Protein AF-A0A8I2K2J8-F1 (afdb_monomer_lite)

Sequence (111 aa):
MTKRIIEFLSKKFPKKWYSIRELQADFNVSRDTIYYWIEKFEVPTFKINNSLFILRENLINFLLKSNKESYNEDRLVGFEFVIEDLENYLKQVEKVEKSNTTQSRLMGRRY

Structure (mmCIF, N/CA/C/O backbone):
data_AF-A0A8I2K2J8-F1
#
_entry.id   AF-A0A8I2K2J8-F1
#
loop_
_atom_site.group_PDB
_atom_site.id
_atom_site.type_symbol
_atom_site.label_atom_id
_atom_site.label_alt_id
_atom_site.label_comp_id
_atom_site.label_asym_id
_atom_site.label_entity_id
_atom_site.label_seq_id
_atom_site.pdbx_PDB_ins_code
_atom_site.Cartn_x
_atom_site.Cartn_y
_atom_site.Cartn_z
_atom_site.occupancy
_atom_site.B_iso_or_equiv
_atom_site.auth_seq_id
_atom_site.auth_comp_id
_atom_site.auth_asym_id
_atom_site.auth_atom_id
_atom_site.pdbx_PDB_model_num
ATOM 1 N N . MET A 1 1 ? 2.775 18.468 8.477 1.00 53.34 1 MET A N 1
ATOM 2 C CA . MET A 1 1 ? 1.807 17.917 7.502 1.00 53.34 1 MET A CA 1
ATOM 3 C C . MET A 1 1 ? 1.852 16.396 7.448 1.00 53.34 1 MET A C 1
ATOM 5 O O . MET A 1 1 ? 0.860 15.772 7.794 1.00 53.34 1 MET A O 1
ATOM 9 N N . THR A 1 2 ? 3.001 15.789 7.137 1.00 65.56 2 THR A N 1
ATOM 10 C CA . THR A 1 2 ? 3.158 14.331 6.937 1.00 65.56 2 THR A CA 1
ATOM 11 C C . THR A 1 2 ? 2.770 13.447 8.130 1.00 65.56 2 THR A C 1
ATOM 13 O O . THR A 1 2 ? 2.232 12.364 7.926 1.00 65.56 2 THR A O 1
ATOM 16 N N . LYS A 1 3 ? 2.954 13.903 9.379 1.00 73.50 3 LYS A N 1
ATOM 17 C CA . LYS A 1 3 ? 2.681 13.095 10.589 1.00 73.50 3 LYS A CA 1
ATOM 18 C C . LYS A 1 3 ? 1.238 12.565 10.680 1.00 73.50 3 LYS A C 1
ATOM 20 O O . LYS A 1 3 ? 1.044 11.413 11.049 1.00 73.50 3 LYS A O 1
ATOM 25 N N . ARG A 1 4 ? 0.234 13.369 10.303 1.00 74.88 4 ARG A N 1
ATOM 26 C CA . ARG A 1 4 ? -1.192 12.984 10.370 1.00 74.88 4 ARG A CA 1
ATOM 27 C C . ARG A 1 4 ? -1.576 11.980 9.279 1.00 74.88 4 ARG A C 1
ATOM 29 O O . ARG A 1 4 ? -2.345 11.060 9.529 1.00 74.88 4 ARG A O 1
ATOM 36 N N . ILE A 1 5 ? -0.995 12.130 8.088 1.00 73.94 5 ILE A N 1
ATOM 37 C CA . ILE A 1 5 ? -1.176 11.194 6.972 1.00 73.94 5 ILE A CA 1
ATOM 38 C C . ILE A 1 5 ? -0.525 9.849 7.312 1.00 73.94 5 ILE A C 1
ATOM 40 O O . ILE A 1 5 ? -1.144 8.807 7.132 1.00 73.94 5 ILE A O 1
ATOM 44 N N . ILE A 1 6 ? 0.683 9.860 7.885 1.00 75.69 6 ILE A N 1
ATOM 45 C CA . ILE A 1 6 ? 1.368 8.642 8.344 1.00 75.69 6 ILE A CA 1
ATOM 46 C C . ILE A 1 6 ? 0.545 7.909 9.410 1.00 75.69 6 ILE A C 1
ATOM 48 O O . ILE A 1 6 ? 0.451 6.682 9.371 1.00 75.69 6 ILE A O 1
ATOM 52 N N . GLU A 1 7 ? -0.075 8.634 10.343 1.00 81.69 7 GLU A N 1
ATOM 53 C CA . GLU A 1 7 ? -0.949 8.048 11.367 1.00 81.69 7 GLU A CA 1
ATOM 54 C C . GLU A 1 7 ? -2.201 7.406 10.751 1.00 81.69 7 GLU A C 1
ATOM 56 O O . GLU A 1 7 ? -2.526 6.256 11.057 1.00 81.69 7 GLU A O 1
ATOM 61 N N . PHE A 1 8 ? -2.852 8.099 9.812 1.00 81.94 8 PHE A N 1
ATOM 62 C CA . PHE A 1 8 ? -3.986 7.558 9.061 1.00 81.94 8 PHE A CA 1
ATOM 63 C C . PHE A 1 8 ? -3.608 6.292 8.279 1.00 81.94 8 PHE A C 1
ATOM 65 O O . PHE A 1 8 ? -4.294 5.274 8.378 1.00 81.94 8 PHE A O 1
ATOM 72 N N . LEU A 1 9 ? -2.490 6.325 7.548 1.00 79.44 9 LEU A N 1
ATOM 73 C CA . LEU A 1 9 ? -1.992 5.179 6.790 1.00 79.44 9 LEU A CA 1
ATOM 74 C C . LEU A 1 9 ? -1.603 4.019 7.713 1.00 79.44 9 LEU A C 1
ATOM 76 O O . LEU A 1 9 ? -1.930 2.877 7.417 1.00 79.44 9 LEU A O 1
ATOM 80 N N . SER A 1 10 ? -0.987 4.290 8.864 1.00 81.62 10 SER A N 1
ATOM 81 C CA . SER A 1 10 ? -0.654 3.253 9.852 1.00 81.62 10 SER A CA 1
ATOM 82 C C . SER A 1 10 ? -1.902 2.589 10.436 1.00 81.62 10 SER A C 1
ATOM 84 O O . SER A 1 10 ? -1.899 1.386 10.682 1.00 81.62 10 SER A O 1
ATOM 86 N N . LYS A 1 11 ? -2.987 3.351 10.621 1.00 83.19 11 LYS A N 1
ATOM 87 C CA . LYS A 1 11 ? -4.283 2.817 11.055 1.00 83.19 11 LYS A CA 1
ATOM 88 C C . LYS A 1 11 ? -4.963 1.992 9.959 1.00 83.19 11 LYS A C 1
ATOM 90 O O . LYS A 1 11 ? -5.530 0.946 10.259 1.00 83.19 11 LYS A O 1
ATOM 95 N N . LYS A 1 12 ? -4.905 2.451 8.703 1.00 80.56 12 LYS A N 1
ATOM 96 C CA . LYS A 1 12 ? -5.478 1.753 7.539 1.00 80.56 12 LYS A CA 1
ATOM 97 C C . LYS A 1 12 ? -4.725 0.461 7.217 1.00 80.56 12 LYS A C 1
ATOM 99 O O . LYS A 1 12 ? -5.343 -0.527 6.842 1.00 80.56 12 LYS A O 1
ATOM 104 N N . PHE A 1 13 ? -3.409 0.464 7.415 1.00 81.88 13 PHE A N 1
ATOM 105 C CA . PHE A 1 13 ? -2.522 -0.663 7.167 1.00 81.88 13 PHE A CA 1
ATOM 106 C C . PHE A 1 13 ? -1.964 -1.234 8.490 1.00 81.88 13 PHE A C 1
ATOM 108 O O . PHE A 1 13 ? -0.784 -1.037 8.790 1.00 81.88 13 PHE A O 1
ATOM 115 N N . PRO A 1 14 ? -2.747 -2.020 9.260 1.00 81.88 14 PRO A N 1
ATOM 116 C CA . PRO A 1 14 ? -2.334 -2.514 10.577 1.00 81.88 14 PRO A CA 1
ATOM 117 C C . PRO A 1 14 ? -1.248 -3.606 10.536 1.00 81.88 14 PRO A C 1
ATOM 119 O O . PRO A 1 14 ? -0.508 -3.782 11.506 1.00 81.88 14 PRO A O 1
ATOM 122 N N . LYS A 1 15 ? -1.124 -4.358 9.433 1.00 87.12 15 LYS A N 1
ATOM 123 C CA . LYS A 1 15 ? -0.119 -5.425 9.292 1.00 87.12 15 LYS A CA 1
ATOM 124 C C . LYS A 1 15 ? 1.292 -4.845 9.145 1.00 87.12 15 LYS A C 1
ATOM 126 O O . LYS A 1 15 ? 1.485 -3.735 8.651 1.00 87.12 15 LYS A O 1
ATOM 131 N N . LYS A 1 16 ? 2.299 -5.616 9.572 1.00 85.88 16 LYS A N 1
ATOM 132 C CA . LYS A 1 16 ? 3.722 -5.239 9.449 1.00 85.88 16 LYS A CA 1
ATOM 133 C C . LYS A 1 16 ? 4.250 -5.375 8.020 1.00 85.88 16 LYS A C 1
ATOM 135 O O . LYS A 1 16 ? 5.119 -4.606 7.620 1.00 85.88 16 LYS A O 1
ATOM 140 N N . TRP A 1 17 ? 3.718 -6.326 7.263 1.00 88.38 17 TRP A N 1
ATOM 141 C CA . TRP A 1 17 ? 4.082 -6.583 5.877 1.00 88.38 17 TRP A CA 1
ATOM 142 C C . TRP A 1 17 ? 2.854 -6.971 5.067 1.00 88.38 17 TRP A C 1
ATOM 144 O O . TRP A 1 17 ? 1.895 -7.519 5.612 1.00 88.38 17 TRP A O 1
ATOM 154 N N . TYR A 1 18 ? 2.922 -6.698 3.770 1.00 87.44 18 TYR A N 1
ATOM 155 C CA . TYR A 1 18 ? 1.872 -6.992 2.804 1.00 87.44 18 TYR A CA 1
ATOM 156 C C . TYR A 1 18 ? 2.459 -7.787 1.654 1.00 87.44 18 TYR A C 1
ATOM 158 O O . TYR A 1 18 ? 3.533 -7.460 1.144 1.00 87.44 18 TYR A O 1
ATOM 166 N N . SER A 1 19 ? 1.763 -8.843 1.254 1.00 90.56 19 SER A N 1
ATOM 167 C CA . SER A 1 19 ? 2.085 -9.556 0.024 1.00 90.56 19 SER A CA 1
ATOM 168 C C . SER A 1 19 ? 1.618 -8.762 -1.191 1.00 90.56 19 SER A C 1
ATOM 170 O O . SER A 1 19 ? 0.656 -7.997 -1.121 1.00 90.56 19 SER A O 1
ATOM 172 N N . ILE A 1 20 ? 2.239 -9.004 -2.344 1.00 87.50 20 ILE A N 1
ATOM 173 C CA . ILE A 1 20 ? 1.782 -8.396 -3.602 1.00 87.50 20 ILE A CA 1
ATOM 174 C C . ILE A 1 20 ? 0.303 -8.701 -3.866 1.00 87.50 20 ILE A C 1
ATOM 176 O O . ILE A 1 20 ? -0.419 -7.819 -4.302 1.00 87.50 20 ILE A O 1
ATOM 180 N N . ARG A 1 21 ? -0.175 -9.915 -3.562 1.00 87.31 21 ARG A N 1
ATOM 181 C CA . ARG A 1 21 ? -1.587 -10.282 -3.771 1.00 87.31 21 ARG A CA 1
ATOM 182 C C . ARG A 1 21 ? -2.545 -9.459 -2.911 1.00 87.31 21 ARG A C 1
ATOM 184 O O . ARG A 1 21 ? -3.607 -9.094 -3.397 1.00 87.31 21 ARG A O 1
ATOM 191 N N . GLU A 1 22 ? -2.175 -9.176 -1.664 1.00 87.50 22 GLU A N 1
ATOM 192 C CA . GLU A 1 22 ? -2.963 -8.294 -0.795 1.00 87.50 22 GLU A CA 1
ATOM 193 C C . GLU A 1 22 ? -2.981 -6.875 -1.359 1.00 87.50 22 GLU A C 1
ATOM 195 O O . GLU A 1 22 ? -4.050 -6.310 -1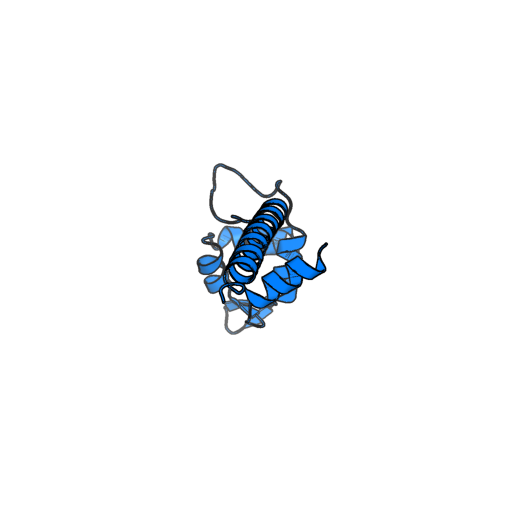.537 1.00 87.50 22 GLU A O 1
ATOM 200 N N . LEU A 1 23 ? -1.824 -6.356 -1.779 1.00 84.00 23 LEU A N 1
ATOM 201 C CA . LEU A 1 23 ? -1.740 -5.041 -2.416 1.00 84.00 23 LEU A CA 1
ATOM 202 C C . LEU A 1 23 ? -2.567 -4.963 -3.710 1.00 84.00 23 LEU A C 1
ATOM 204 O O . LEU A 1 23 ? -3.210 -3.953 -3.967 1.00 84.00 23 LEU A O 1
ATOM 208 N N . GLN A 1 24 ? -2.614 -6.028 -4.511 1.00 83.31 24 GLN A N 1
ATOM 209 C CA . GLN A 1 24 ? -3.490 -6.070 -5.684 1.00 83.31 24 GLN A CA 1
ATOM 210 C C . GLN A 1 24 ? -4.961 -5.898 -5.294 1.00 83.31 24 GLN A C 1
ATOM 212 O O . GLN A 1 24 ? -5.671 -5.151 -5.957 1.00 83.31 24 GLN A O 1
ATOM 217 N N . ALA A 1 25 ? -5.411 -6.567 -4.229 1.00 82.62 25 ALA A N 1
ATOM 218 C CA . ALA A 1 25 ? -6.792 -6.487 -3.764 1.00 82.62 25 ALA A CA 1
ATOM 219 C C . ALA A 1 25 ? -7.113 -5.130 -3.114 1.00 82.62 25 ALA A C 1
ATOM 221 O O . ALA A 1 25 ? -8.145 -4.542 -3.415 1.00 82.62 25 ALA A O 1
ATOM 222 N N . ASP A 1 26 ? -6.219 -4.614 -2.265 1.00 79.12 26 ASP A N 1
ATOM 223 C CA . ASP A 1 26 ? -6.408 -3.351 -1.539 1.00 79.12 26 ASP A CA 1
ATOM 224 C C . ASP A 1 26 ? -6.355 -2.119 -2.457 1.00 79.12 26 ASP A C 1
ATOM 226 O O . ASP A 1 26 ? -7.071 -1.144 -2.233 1.00 79.12 26 ASP A O 1
ATOM 230 N N . PHE A 1 27 ? -5.501 -2.148 -3.484 1.00 74.38 27 PHE A N 1
ATOM 231 C CA . PHE A 1 27 ? -5.311 -1.034 -4.421 1.00 74.38 27 PHE A CA 1
ATOM 232 C C . PHE A 1 27 ? -6.021 -1.252 -5.765 1.00 74.38 27 PHE A C 1
ATOM 234 O O . PHE A 1 27 ? -5.946 -0.396 -6.646 1.00 74.38 27 PHE A O 1
ATOM 241 N N . ASN A 1 28 ? -6.697 -2.393 -5.921 1.00 77.19 28 ASN A N 1
ATOM 242 C CA . ASN A 1 28 ? -7.339 -2.845 -7.152 1.00 77.19 28 ASN A CA 1
ATOM 243 C C . ASN A 1 28 ? -6.396 -2.861 -8.374 1.00 77.19 28 ASN A C 1
ATOM 245 O O . ASN A 1 28 ? -6.838 -2.652 -9.492 1.00 77.19 28 ASN A O 1
ATOM 249 N N . VAL A 1 29 ? -5.090 -3.085 -8.193 1.00 77.44 29 VAL A N 1
ATOM 250 C CA . VAL A 1 29 ? -4.082 -2.959 -9.267 1.00 77.44 29 VAL A CA 1
ATOM 251 C C . VAL A 1 29 ? -3.608 -4.279 -9.849 1.00 77.44 29 VAL A C 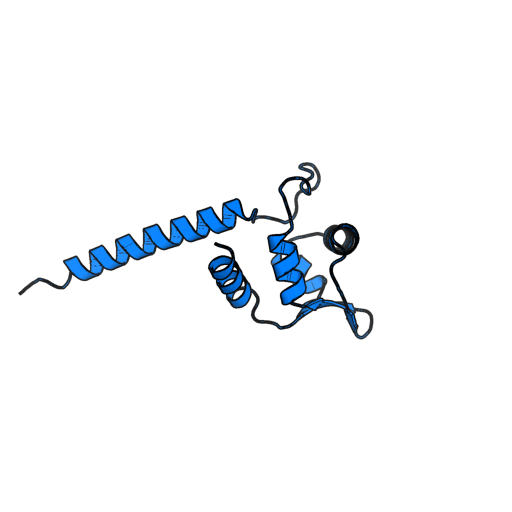1
ATOM 253 O O . VAL A 1 29 ? -3.591 -5.322 -9.187 1.00 77.44 29 VAL A O 1
ATOM 256 N N . SER A 1 30 ? -3.137 -4.221 -11.098 1.00 83.00 30 SER A N 1
ATOM 257 C CA . SER A 1 30 ? -2.435 -5.354 -11.693 1.00 83.00 30 SER A CA 1
ATOM 258 C C . SER A 1 30 ? -1.103 -5.615 -10.988 1.00 83.00 30 SER A C 1
ATOM 260 O O . SER A 1 30 ? -0.440 -4.714 -10.468 1.00 83.00 30 SER A O 1
ATOM 262 N N . ARG A 1 31 ? -0.689 -6.882 -11.005 1.00 84.06 31 ARG A N 1
ATOM 263 C CA . ARG A 1 31 ? 0.565 -7.343 -10.414 1.00 84.06 31 ARG A CA 1
ATOM 264 C C . ARG A 1 31 ? 1.768 -6.675 -11.073 1.00 84.06 31 ARG A C 1
ATOM 266 O O . ARG A 1 31 ? 2.691 -6.266 -10.376 1.00 84.06 31 ARG A O 1
ATOM 273 N N . ASP A 1 32 ? 1.736 -6.562 -12.398 1.00 82.88 32 ASP A N 1
ATOM 274 C CA . ASP A 1 32 ? 2.796 -5.945 -13.196 1.00 82.88 32 ASP A CA 1
ATOM 275 C C . ASP A 1 32 ? 2.996 -4.478 -12.823 1.00 82.88 32 ASP A C 1
ATOM 277 O O . ASP A 1 32 ? 4.127 -4.016 -12.721 1.00 82.88 32 ASP A O 1
ATOM 281 N N . THR A 1 33 ? 1.906 -3.766 -12.523 1.00 78.81 33 THR A N 1
ATOM 282 C CA . THR A 1 33 ? 1.955 -2.377 -12.060 1.00 78.81 33 THR A CA 1
ATOM 283 C C . THR A 1 33 ? 2.675 -2.267 -10.715 1.00 78.81 33 THR A C 1
ATOM 285 O O . THR A 1 33 ? 3.539 -1.410 -10.549 1.00 78.81 33 THR A O 1
ATOM 288 N N . ILE A 1 34 ? 2.392 -3.177 -9.775 1.00 82.44 34 ILE A N 1
ATOM 289 C CA . ILE A 1 34 ? 3.092 -3.218 -8.482 1.00 82.44 34 ILE A CA 1
ATOM 290 C C . ILE A 1 34 ? 4.582 -3.507 -8.681 1.00 82.44 34 ILE A C 1
ATOM 292 O O . ILE A 1 34 ? 5.413 -2.843 -8.067 1.00 82.44 34 ILE A O 1
ATOM 296 N N . TYR A 1 35 ? 4.938 -4.472 -9.534 1.00 84.00 35 TYR A N 1
ATOM 297 C CA . TYR A 1 35 ? 6.344 -4.768 -9.824 1.00 84.00 35 TYR A CA 1
ATOM 298 C C . TYR A 1 35 ? 7.064 -3.588 -10.474 1.00 84.00 35 TYR A C 1
ATOM 300 O O . TYR A 1 35 ? 8.163 -3.246 -10.043 1.00 84.00 35 TYR A O 1
ATOM 308 N N . TYR A 1 36 ? 6.419 -2.921 -11.431 1.00 81.81 36 TYR A N 1
ATOM 309 C CA . TYR A 1 36 ? 6.941 -1.705 -12.046 1.00 81.81 36 TYR A CA 1
ATOM 310 C C . TYR A 1 36 ? 7.205 -0.612 -11.005 1.00 81.81 36 TYR A C 1
ATOM 312 O O . TYR A 1 36 ? 8.233 0.056 -11.058 1.00 81.81 36 TYR A O 1
ATOM 320 N N . TRP A 1 37 ? 6.320 -0.438 -10.021 1.00 78.06 37 TRP A N 1
ATOM 321 C CA . TRP A 1 37 ? 6.550 0.518 -8.939 1.00 78.06 37 TRP A CA 1
ATOM 322 C C . TRP A 1 37 ? 7.695 0.118 -8.018 1.00 78.06 37 TRP A C 1
ATOM 324 O O . TRP A 1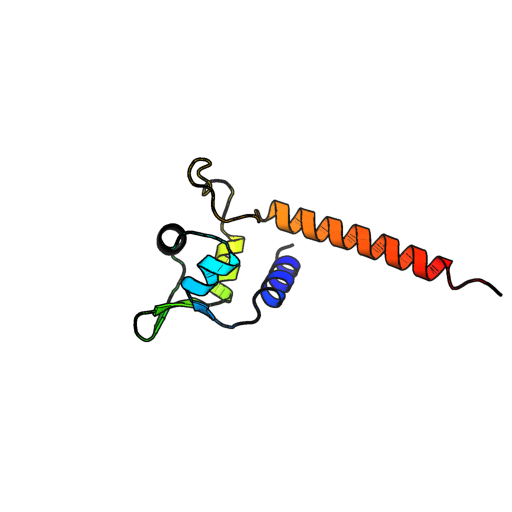 37 ? 8.488 0.974 -7.634 1.00 78.06 37 TRP A O 1
ATOM 334 N N . ILE A 1 38 ? 7.795 -1.166 -7.666 1.00 82.19 38 ILE A N 1
ATOM 335 C CA . ILE A 1 38 ? 8.896 -1.669 -6.839 1.00 82.19 38 ILE A CA 1
ATOM 336 C C . ILE A 1 38 ? 10.236 -1.357 -7.508 1.00 82.19 38 ILE A C 1
ATOM 338 O O . ILE A 1 38 ? 11.142 -0.869 -6.839 1.00 82.19 38 ILE A O 1
ATOM 342 N N . GLU A 1 39 ? 10.336 -1.592 -8.816 1.00 80.81 39 GLU A N 1
ATOM 343 C CA . GLU A 1 39 ? 11.540 -1.327 -9.603 1.00 80.81 39 GLU A CA 1
ATOM 344 C C . GLU A 1 39 ? 11.801 0.178 -9.759 1.00 80.81 39 GLU A C 1
ATOM 346 O O . GLU A 1 39 ? 12.878 0.658 -9.420 1.00 80.81 39 GLU A O 1
ATOM 351 N N . LYS A 1 40 ? 10.796 0.950 -10.191 1.00 76.88 40 LYS A N 1
ATOM 352 C CA . LYS A 1 40 ? 10.929 2.392 -10.462 1.00 76.88 40 LYS A CA 1
ATOM 353 C C . LYS A 1 40 ? 11.257 3.218 -9.220 1.00 76.88 40 LYS A C 1
ATOM 355 O O . LYS A 1 40 ? 11.948 4.227 -9.323 1.00 76.88 40 LYS A O 1
ATOM 360 N N . PHE A 1 41 ? 10.712 2.840 -8.067 1.00 74.56 41 PHE A N 1
ATOM 361 C CA . PHE A 1 41 ? 10.882 3.578 -6.814 1.00 74.56 41 PHE A CA 1
ATOM 362 C C . PHE A 1 41 ? 11.856 2.902 -5.846 1.00 74.56 41 PHE A C 1
ATOM 364 O O . PHE A 1 41 ? 11.983 3.370 -4.713 1.00 74.56 41 PHE A O 1
ATOM 371 N N . GLU A 1 42 ? 12.526 1.833 -6.291 1.00 79.62 42 GLU A N 1
ATOM 372 C CA . GLU A 1 42 ? 13.499 1.056 -5.516 1.00 79.62 42 GLU A CA 1
ATOM 373 C C . GLU A 1 42 ? 12.951 0.661 -4.135 1.00 79.62 42 GLU A C 1
ATOM 375 O O . GLU A 1 42 ? 13.602 0.806 -3.098 1.00 79.62 42 GLU A O 1
ATOM 380 N N . VAL A 1 43 ? 11.696 0.198 -4.106 1.00 80.75 43 VAL A N 1
ATOM 381 C CA . VAL A 1 43 ? 11.016 -0.137 -2.852 1.00 80.75 43 VAL A CA 1
ATOM 382 C C . VAL A 1 43 ? 11.667 -1.392 -2.268 1.00 80.75 43 VAL A C 1
ATOM 384 O O . VAL A 1 43 ? 11.660 -2.439 -2.922 1.00 80.75 43 VAL A O 1
ATOM 387 N N . PRO A 1 44 ? 12.189 -1.355 -1.028 1.00 83.69 44 PRO A N 1
ATOM 388 C CA . PRO A 1 44 ? 12.805 -2.534 -0.448 1.00 83.69 44 PRO A CA 1
ATOM 389 C C . PRO A 1 44 ? 11.740 -3.604 -0.205 1.00 83.69 44 PRO A C 1
ATOM 391 O O . PRO A 1 44 ? 10.746 -3.382 0.499 1.00 83.69 44 PRO A O 1
ATOM 394 N N . THR A 1 45 ? 11.969 -4.779 -0.779 1.00 86.69 45 THR A N 1
ATOM 395 C CA . THR A 1 45 ? 11.092 -5.943 -0.669 1.00 86.69 45 THR A CA 1
ATOM 396 C C . THR A 1 45 ? 11.868 -7.146 -0.162 1.00 86.69 45 THR A C 1
ATOM 398 O O . THR A 1 45 ? 13.093 -7.210 -0.257 1.00 86.69 45 THR A O 1
ATOM 401 N N . PHE A 1 46 ? 11.153 -8.107 0.408 1.00 87.50 46 PHE A N 1
ATOM 402 C CA . PHE A 1 46 ? 11.733 -9.364 0.861 1.00 87.50 46 PHE A CA 1
ATOM 403 C C . PHE A 1 46 ? 10.894 -10.536 0.359 1.00 87.50 46 PHE A C 1
ATOM 405 O O . PHE A 1 46 ? 9.690 -10.416 0.132 1.00 87.50 46 PHE A O 1
ATOM 412 N N . LYS A 1 47 ? 11.539 -11.684 0.152 1.00 89.50 47 LYS A N 1
ATOM 413 C CA . LYS A 1 47 ? 10.909 -12.875 -0.423 1.00 89.50 47 LYS A CA 1
ATOM 414 C C . LYS A 1 47 ? 10.813 -13.971 0.634 1.00 89.50 47 LYS A C 1
ATOM 416 O O . LYS A 1 47 ? 11.817 -14.327 1.238 1.00 89.50 47 LYS A O 1
ATOM 421 N N . ILE A 1 48 ? 9.619 -14.531 0.821 1.00 86.69 48 ILE A N 1
ATOM 422 C CA . ILE A 1 48 ? 9.380 -15.695 1.687 1.00 86.69 48 ILE A CA 1
ATOM 423 C C . ILE A 1 48 ? 8.662 -16.758 0.862 1.00 86.69 48 ILE A C 1
ATOM 425 O O . ILE A 1 48 ? 7.616 -16.475 0.282 1.00 86.69 48 ILE A O 1
ATOM 429 N N . ASN A 1 49 ? 9.217 -17.975 0.802 1.00 80.75 49 ASN A N 1
ATOM 430 C CA . ASN A 1 49 ? 8.611 -19.145 0.145 1.00 80.75 49 ASN A CA 1
ATOM 431 C C . ASN A 1 49 ? 7.983 -18.824 -1.221 1.00 80.75 49 ASN A C 1
ATOM 433 O O . ASN A 1 49 ? 6.825 -19.125 -1.497 1.00 80.75 49 ASN A O 1
ATOM 437 N N . ASN A 1 50 ? 8.761 -18.167 -2.079 1.00 82.88 50 ASN A N 1
ATOM 438 C CA . ASN A 1 50 ? 8.363 -17.770 -3.429 1.00 82.88 50 ASN A CA 1
ATOM 439 C C . ASN A 1 50 ? 7.362 -16.609 -3.565 1.00 82.88 50 ASN A C 1
ATOM 441 O O . ASN A 1 50 ? 7.057 -16.213 -4.687 1.00 82.88 50 ASN A O 1
ATOM 445 N N . SER A 1 51 ? 6.922 -16.012 -2.459 1.00 82.25 51 SER A N 1
ATOM 446 C CA . SER A 1 51 ? 6.071 -14.819 -2.451 1.00 82.25 51 SER A CA 1
ATOM 447 C C . SER A 1 51 ? 6.871 -13.579 -2.058 1.00 82.25 51 SER A C 1
ATOM 449 O O . SER A 1 51 ? 7.722 -13.638 -1.170 1.00 82.25 51 SER A O 1
ATOM 451 N N . LEU A 1 52 ? 6.613 -12.459 -2.737 1.00 87.00 52 LEU A N 1
ATOM 452 C CA . LEU A 1 52 ? 7.244 -11.173 -2.446 1.00 87.00 52 LEU A CA 1
ATOM 453 C C . LEU A 1 52 ? 6.384 -10.372 -1.462 1.00 87.00 52 LEU A C 1
ATOM 455 O O . LEU A 1 52 ? 5.157 -10.317 -1.602 1.00 87.00 52 LEU A O 1
ATOM 459 N N . PHE A 1 53 ? 7.045 -9.734 -0.504 1.00 88.25 53 PHE A N 1
ATOM 460 C CA . PHE A 1 53 ? 6.429 -8.948 0.553 1.00 88.25 53 PHE A CA 1
ATOM 461 C C . PHE A 1 53 ? 7.075 -7.568 0.652 1.00 88.25 53 PHE A C 1
ATOM 463 O O . PHE A 1 53 ? 8.278 -7.400 0.436 1.00 88.25 53 PHE A O 1
ATOM 470 N N . ILE A 1 54 ? 6.256 -6.586 1.018 1.00 88.56 54 ILE A N 1
ATOM 471 C CA . ILE A 1 54 ? 6.655 -5.198 1.242 1.00 88.56 54 ILE A CA 1
ATOM 472 C C . ILE A 1 54 ? 6.407 -4.864 2.711 1.00 88.56 54 ILE A C 1
ATOM 474 O O . ILE A 1 54 ? 5.334 -5.153 3.249 1.00 88.56 54 ILE A O 1
ATOM 478 N N . LEU A 1 55 ? 7.394 -4.260 3.376 1.00 88.25 55 LEU A N 1
ATOM 479 C CA . LEU A 1 55 ? 7.210 -3.736 4.730 1.00 88.25 55 LEU A CA 1
ATOM 480 C C . LEU A 1 55 ? 6.233 -2.562 4.706 1.00 88.25 55 LEU A C 1
ATOM 482 O O . LEU A 1 55 ? 6.261 -1.739 3.794 1.00 88.25 55 LEU A O 1
ATOM 486 N N . ARG A 1 56 ? 5.415 -2.436 5.752 1.00 87.50 56 ARG A N 1
ATOM 487 C CA . ARG A 1 56 ? 4.477 -1.316 5.904 1.00 87.50 56 ARG A CA 1
ATOM 488 C C . ARG A 1 56 ? 5.179 0.037 5.785 1.00 87.50 56 ARG A C 1
ATOM 490 O O . ARG A 1 56 ? 4.646 0.944 5.165 1.00 87.50 56 ARG A O 1
ATOM 497 N N . GLU A 1 57 ? 6.363 0.176 6.370 1.00 85.94 57 GLU A N 1
ATOM 498 C CA . GLU A 1 57 ? 7.130 1.429 6.351 1.00 85.94 57 GLU A CA 1
ATOM 499 C C . GLU A 1 57 ? 7.561 1.799 4.931 1.00 85.94 57 GLU A C 1
ATOM 501 O O . GLU A 1 57 ? 7.382 2.939 4.510 1.00 85.94 57 GLU A O 1
ATOM 506 N N . ASN A 1 58 ? 8.027 0.811 4.167 1.00 85.31 58 ASN A N 1
ATOM 507 C CA . ASN A 1 58 ? 8.405 0.982 2.767 1.00 85.31 58 ASN A CA 1
ATOM 508 C C . ASN A 1 58 ? 7.193 1.306 1.897 1.00 85.31 58 ASN A C 1
ATOM 510 O O . ASN A 1 58 ? 7.280 2.175 1.036 1.00 85.31 58 ASN A O 1
ATOM 514 N N . LEU A 1 59 ? 6.057 0.651 2.162 1.00 82.94 59 LEU A N 1
ATOM 515 C CA . LEU A 1 59 ? 4.791 0.955 1.508 1.00 82.94 59 LEU A CA 1
ATOM 516 C C . LEU A 1 59 ? 4.385 2.403 1.791 1.00 82.94 59 LEU A C 1
ATOM 518 O O . LEU A 1 59 ? 4.213 3.159 0.850 1.00 82.94 59 LEU A O 1
ATOM 522 N N . ILE A 1 60 ? 4.307 2.824 3.058 1.00 81.88 60 ILE A N 1
ATOM 523 C CA . ILE A 1 60 ? 3.951 4.202 3.439 1.00 81.88 60 ILE A CA 1
ATOM 524 C C . ILE A 1 60 ? 4.901 5.211 2.791 1.00 81.88 60 ILE A C 1
ATOM 526 O O . ILE A 1 60 ? 4.442 6.204 2.238 1.00 81.88 60 ILE A O 1
ATOM 530 N N . ASN A 1 61 ? 6.210 4.955 2.818 1.00 82.50 61 ASN A N 1
ATOM 531 C CA . ASN A 1 61 ? 7.190 5.832 2.185 1.00 82.50 61 ASN A CA 1
ATOM 532 C C . ASN A 1 61 ? 6.976 5.929 0.666 1.00 82.50 61 ASN A C 1
ATOM 534 O O . ASN A 1 61 ? 7.062 7.014 0.097 1.00 82.50 61 ASN A O 1
ATOM 538 N N . PHE A 1 62 ? 6.630 4.816 0.019 1.00 80.19 62 PHE A N 1
ATOM 539 C CA . PHE A 1 62 ? 6.239 4.797 -1.385 1.00 80.19 62 PHE A CA 1
ATOM 540 C C . PHE A 1 62 ? 4.979 5.645 -1.643 1.00 80.19 62 PHE A C 1
ATOM 542 O O . PHE A 1 62 ? 5.025 6.511 -2.515 1.00 80.19 62 PHE A O 1
ATOM 549 N N . LEU A 1 63 ? 3.918 5.498 -0.832 1.00 76.88 63 LEU A N 1
ATOM 550 C CA . LEU A 1 63 ? 2.694 6.320 -0.930 1.00 76.88 63 LEU A CA 1
ATOM 551 C C . LEU A 1 63 ? 2.981 7.824 -0.759 1.00 76.88 63 LEU A C 1
ATOM 553 O O . LEU A 1 63 ? 2.279 8.664 -1.312 1.00 76.88 63 LEU A O 1
ATOM 557 N N . LEU A 1 64 ? 4.000 8.169 0.033 1.00 75.56 64 LEU A N 1
ATOM 558 C CA . LEU A 1 64 ? 4.412 9.553 0.278 1.00 75.56 64 LEU A CA 1
ATOM 559 C C . LEU A 1 64 ? 5.317 10.124 -0.825 1.00 75.56 64 LEU A C 1
ATOM 561 O O . LEU A 1 64 ? 5.396 11.342 -0.964 1.00 75.56 64 LEU A O 1
ATOM 565 N N . LYS A 1 65 ? 6.027 9.273 -1.574 1.00 71.12 65 LYS A N 1
ATOM 566 C CA . LYS A 1 65 ? 6.978 9.684 -2.622 1.00 71.12 65 LYS A CA 1
ATOM 567 C C . LYS A 1 65 ? 6.347 9.698 -4.020 1.00 71.12 65 LYS A C 1
ATOM 569 O O . LYS A 1 65 ? 6.873 10.357 -4.915 1.00 71.12 65 LYS A O 1
ATOM 574 N N . SER A 1 66 ? 5.240 8.987 -4.232 1.00 63.41 66 SER A N 1
ATOM 575 C CA . SER A 1 66 ? 4.543 8.941 -5.521 1.00 63.41 66 SER A CA 1
ATOM 576 C C . SER A 1 66 ? 3.923 10.301 -5.890 1.00 63.41 66 SER A C 1
ATOM 578 O O . SER A 1 66 ? 3.084 10.815 -5.152 1.00 63.41 66 SER A O 1
ATOM 580 N N . ASN A 1 67 ? 4.303 10.862 -7.047 1.00 55.19 67 ASN A N 1
ATOM 581 C CA . ASN A 1 67 ? 3.719 12.080 -7.633 1.00 55.19 67 ASN A CA 1
ATOM 582 C C . ASN A 1 67 ? 2.817 11.745 -8.851 1.00 55.19 67 ASN A C 1
ATOM 584 O O . ASN A 1 67 ? 2.918 10.649 -9.410 1.00 55.19 67 ASN A O 1
ATOM 588 N N . LYS A 1 68 ? 1.957 12.689 -9.277 1.00 49.72 68 LYS A N 1
ATOM 589 C CA . LYS A 1 68 ? 0.964 12.576 -10.379 1.00 49.72 68 LYS A CA 1
ATOM 590 C C . LYS A 1 68 ? 1.528 12.081 -11.731 1.00 49.72 68 LYS A C 1
ATOM 592 O O . LYS A 1 68 ? 0.769 11.597 -12.557 1.00 49.72 68 LYS A O 1
ATOM 597 N N . GLU A 1 69 ? 2.839 12.129 -11.966 1.00 45.22 69 GLU A N 1
ATOM 598 C CA . GLU A 1 69 ? 3.479 11.699 -13.229 1.00 45.22 69 GLU A CA 1
ATOM 599 C C . GLU A 1 69 ? 3.604 10.176 -13.421 1.00 45.22 69 GLU A C 1
ATOM 601 O O . GLU A 1 69 ? 4.047 9.716 -14.471 1.00 45.22 69 GLU A O 1
ATOM 606 N N . SER A 1 70 ? 3.235 9.358 -12.430 1.00 44.97 70 SER A N 1
ATOM 607 C CA . SER A 1 70 ? 3.218 7.895 -12.596 1.00 44.97 70 SER A CA 1
ATOM 608 C C . SER A 1 70 ? 1.867 7.337 -13.073 1.00 44.97 70 SER A C 1
ATOM 610 O O . SER A 1 70 ? 1.703 6.115 -13.102 1.00 44.97 70 SER A O 1
ATOM 612 N N . TYR A 1 71 ? 0.930 8.216 -13.441 1.00 39.19 71 TYR A N 1
ATOM 613 C CA . TYR A 1 71 ? -0.389 7.892 -13.976 1.00 39.19 71 TYR A CA 1
ATOM 614 C C . TYR A 1 71 ? -0.325 7.916 -15.505 1.00 39.19 71 TYR A C 1
ATOM 616 O O . TYR A 1 71 ? 0.058 8.918 -16.099 1.00 39.19 71 TYR A O 1
ATOM 624 N N . ASN A 1 72 ? -0.689 6.805 -16.141 1.00 43.00 72 ASN A N 1
ATOM 625 C CA . ASN A 1 72 ? -0.936 6.753 -17.576 1.00 43.00 72 ASN A CA 1
ATOM 626 C C . ASN A 1 72 ? -2.429 6.448 -17.741 1.00 43.00 72 ASN A C 1
ATOM 628 O O . ASN A 1 72 ? -2.875 5.368 -17.347 1.00 43.00 72 ASN A O 1
ATOM 632 N N . GLU A 1 73 ? -3.197 7.430 -18.216 1.00 47.56 73 GLU A N 1
ATOM 633 C CA . GLU A 1 73 ? -4.670 7.428 -18.229 1.00 47.56 73 GLU A CA 1
ATOM 634 C C . GLU A 1 73 ? -5.258 6.222 -18.992 1.00 47.56 73 GLU A C 1
ATOM 636 O O . GLU A 1 73 ? -6.331 5.737 -18.642 1.00 47.56 73 GLU A O 1
ATOM 641 N N . ASP A 1 74 ? -4.515 5.651 -19.947 1.00 50.50 74 ASP A N 1
ATOM 642 C CA . ASP A 1 74 ? -4.938 4.496 -20.754 1.00 50.50 74 ASP A CA 1
ATOM 643 C C . ASP A 1 74 ? -4.876 3.134 -20.029 1.00 50.50 74 ASP A C 1
ATOM 645 O O . ASP A 1 74 ? -5.389 2.131 -20.530 1.00 50.50 74 ASP A O 1
ATOM 649 N N . ARG A 1 75 ? -4.245 3.051 -18.847 1.00 44.25 75 ARG A N 1
ATOM 650 C CA . ARG A 1 75 ? -4.142 1.816 -18.040 1.00 44.25 75 ARG A CA 1
ATOM 651 C C . ARG A 1 75 ? -4.587 2.073 -16.601 1.00 44.25 75 ARG A C 1
ATOM 653 O O . ARG A 1 75 ? -3.819 1.893 -15.658 1.00 44.25 75 ARG A O 1
ATOM 660 N N . LEU A 1 76 ? -5.831 2.514 -16.433 1.00 43.69 76 LEU A N 1
ATOM 661 C CA . LEU A 1 76 ? -6.477 2.695 -15.131 1.00 43.69 76 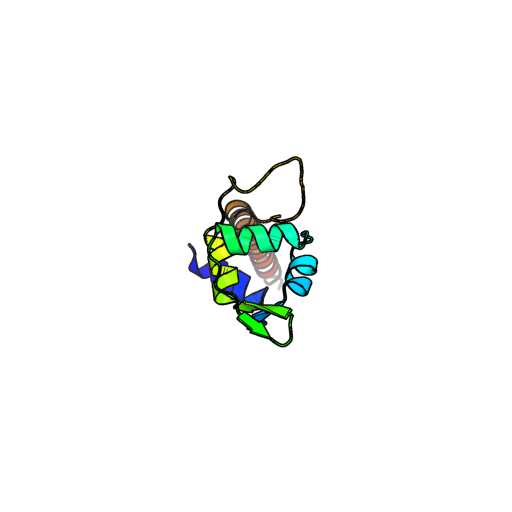LEU A CA 1
ATOM 662 C C . LEU A 1 76 ? -6.442 1.405 -14.303 1.00 43.69 76 LEU A C 1
ATOM 664 O O . LEU A 1 76 ? -7.295 0.551 -14.501 1.00 43.69 76 LEU A O 1
ATOM 668 N N . VAL A 1 77 ? -5.538 1.297 -13.326 1.00 42.50 77 VAL A N 1
ATOM 669 C CA . VAL A 1 77 ? -5.939 0.899 -11.971 1.00 42.50 77 VAL A CA 1
ATOM 670 C C . VAL A 1 77 ? -4.882 1.278 -10.934 1.00 42.50 77 VAL A C 1
ATOM 672 O O . VAL A 1 77 ? -3.712 0.929 -11.067 1.00 42.50 77 VAL A O 1
ATOM 675 N N . GLY A 1 78 ? -5.362 1.968 -9.897 1.00 38.59 78 GLY A N 1
ATOM 676 C CA . GLY A 1 78 ? -4.732 2.274 -8.614 1.00 38.59 78 GLY A CA 1
ATOM 677 C C . GLY A 1 78 ? -3.600 3.280 -8.662 1.00 38.59 78 GLY A C 1
ATOM 678 O O . GLY A 1 78 ? -2.439 2.956 -8.823 1.00 38.59 78 GLY A O 1
ATOM 679 N N . PHE A 1 79 ? -3.959 4.523 -8.413 1.00 44.38 79 PHE A N 1
ATOM 680 C CA . PHE A 1 79 ? -3.843 5.066 -7.070 1.00 44.38 79 PHE A CA 1
ATOM 681 C C . PHE A 1 79 ? -5.020 6.026 -6.943 1.00 44.38 79 PHE A C 1
ATOM 683 O O . PHE A 1 79 ? -4.993 7.118 -7.486 1.00 44.38 79 PHE A O 1
ATOM 690 N N . GLU A 1 80 ? -6.092 5.627 -6.266 1.00 44.56 80 GLU A N 1
ATOM 691 C CA . GLU A 1 80 ? -7.237 6.527 -6.034 1.00 44.56 80 GLU A CA 1
ATOM 692 C C . GLU A 1 80 ? -6.919 7.623 -4.995 1.00 44.56 80 GLU A C 1
ATOM 694 O O . GLU A 1 80 ? -7.799 8.293 -4.471 1.00 44.56 80 GLU A O 1
ATOM 699 N N . PHE A 1 81 ? -5.641 7.782 -4.648 1.00 45.12 81 PHE A N 1
ATOM 700 C CA . PHE A 1 81 ? -5.179 8.674 -3.605 1.00 45.12 81 PHE A CA 1
ATOM 701 C C . PHE A 1 81 ? -3.856 9.302 -4.027 1.00 45.12 81 PHE A C 1
ATOM 703 O O . PHE A 1 81 ? -2.776 8.821 -3.680 1.00 45.12 81 PHE A O 1
ATOM 710 N N . VAL A 1 82 ? -3.943 10.415 -4.755 1.00 55.81 82 VAL A N 1
ATOM 711 C CA . VAL A 1 82 ? -2.882 11.424 -4.718 1.00 55.81 82 VAL A CA 1
ATOM 712 C C . VAL A 1 82 ? -2.813 11.942 -3.273 1.00 55.81 82 VAL A C 1
ATOM 714 O O . VAL A 1 82 ? -3.823 11.975 -2.568 1.00 55.81 82 VAL A O 1
ATOM 717 N N . ILE A 1 83 ? -1.635 12.352 -2.794 1.00 57.31 83 ILE A N 1
ATOM 718 C CA . ILE A 1 83 ? -1.485 12.971 -1.459 1.00 57.31 83 ILE A CA 1
ATOM 719 C C . ILE A 1 83 ? -2.506 14.111 -1.268 1.00 57.31 83 ILE A C 1
ATOM 721 O O . ILE A 1 83 ? -3.104 14.243 -0.203 1.00 57.31 83 ILE A O 1
ATOM 725 N N . GLU A 1 84 ? -2.771 14.853 -2.343 1.00 57.50 84 GLU A N 1
ATOM 726 C CA . GLU A 1 84 ? -3.781 15.907 -2.455 1.00 57.50 84 GLU A CA 1
ATOM 727 C C . GLU A 1 84 ? -5.219 15.407 -2.178 1.00 57.50 84 GLU A C 1
ATOM 729 O O . GLU A 1 84 ? -5.981 16.070 -1.473 1.00 57.50 84 GLU A O 1
ATOM 734 N N . ASP A 1 85 ? -5.584 14.203 -2.632 1.00 60.84 85 ASP A N 1
ATOM 735 C CA . ASP A 1 85 ? -6.888 13.580 -2.361 1.00 60.84 85 ASP A CA 1
ATOM 736 C C . ASP A 1 85 ? -7.016 13.089 -0.916 1.00 60.84 85 ASP A C 1
ATOM 738 O O . ASP A 1 85 ? -8.077 13.233 -0.306 1.00 60.84 85 ASP A O 1
ATOM 742 N N . LEU A 1 86 ? -5.935 12.572 -0.318 1.00 63.97 86 LEU A N 1
ATOM 743 C CA . LEU A 1 86 ? -5.922 12.219 1.109 1.00 63.97 86 LEU A CA 1
ATOM 744 C C . LEU A 1 86 ? -6.075 13.456 1.993 1.00 63.97 86 LEU A C 1
ATOM 746 O O . LEU A 1 86 ? -6.789 13.418 2.997 1.00 63.97 86 LEU A O 1
ATOM 750 N N . GLU A 1 87 ? -5.435 14.562 1.622 1.00 65.31 87 GLU A N 1
ATOM 751 C CA . GLU A 1 87 ? -5.600 15.837 2.314 1.00 65.31 87 GLU A CA 1
ATOM 752 C C . GLU A 1 87 ? -7.023 16.378 2.167 1.00 65.31 87 GLU A C 1
ATOM 754 O O . GLU A 1 87 ? -7.626 16.790 3.162 1.00 65.31 87 GLU A O 1
ATOM 759 N N . ASN A 1 88 ? -7.600 16.314 0.965 1.00 66.62 88 ASN A N 1
ATOM 760 C CA . ASN A 1 88 ? -8.986 16.707 0.724 1.00 66.62 88 ASN A CA 1
ATOM 761 C C . ASN A 1 88 ? -9.977 15.832 1.503 1.00 66.62 88 ASN A C 1
ATOM 763 O O . ASN A 1 88 ? -10.913 16.364 2.104 1.00 66.62 88 ASN A O 1
ATOM 767 N N . TYR A 1 89 ? -9.747 14.520 1.563 1.00 68.25 89 TYR A N 1
ATOM 768 C CA . TYR A 1 89 ? -10.538 13.591 2.365 1.00 68.25 89 TYR A CA 1
ATOM 769 C C . TYR A 1 89 ? -10.457 13.925 3.861 1.00 68.25 89 TYR A C 1
ATOM 771 O O . TYR A 1 89 ? -11.486 14.097 4.514 1.00 68.25 89 TYR A O 1
ATOM 779 N N . LEU A 1 90 ? -9.253 14.107 4.412 1.00 68.62 90 LEU A N 1
ATOM 780 C CA . LEU A 1 90 ? -9.080 14.475 5.824 1.00 68.62 90 LEU A CA 1
ATOM 781 C C . LEU A 1 90 ? -9.741 15.822 6.147 1.00 68.62 90 LEU A C 1
ATOM 783 O O . LEU A 1 90 ? -10.398 15.963 7.179 1.00 68.62 90 LEU A O 1
ATOM 787 N N . LYS A 1 91 ? -9.640 16.794 5.237 1.00 72.88 91 LYS A N 1
ATOM 788 C CA . LYS A 1 91 ? -10.273 18.110 5.374 1.00 72.88 91 LYS A CA 1
ATOM 789 C C . LYS A 1 91 ? -11.803 18.031 5.327 1.00 72.88 91 LYS A C 1
ATOM 791 O O . LYS A 1 91 ? -12.469 18.835 5.980 1.00 72.88 91 LYS A O 1
ATOM 796 N N . GLN A 1 92 ? -12.372 17.077 4.585 1.00 67.81 92 GLN A N 1
ATOM 797 C CA . GLN A 1 92 ? -13.809 16.785 4.605 1.00 67.81 92 GLN A CA 1
ATOM 798 C C . GLN A 1 92 ? -14.236 16.138 5.926 1.00 67.81 92 GLN A C 1
ATOM 800 O O . GLN A 1 92 ? -15.180 16.623 6.549 1.00 67.81 92 GLN A O 1
ATOM 805 N N . VAL A 1 93 ? -13.513 15.118 6.399 1.00 70.44 93 VAL A N 1
ATOM 806 C CA . VAL A 1 93 ? -13.794 14.457 7.686 1.00 70.44 93 VAL A CA 1
ATOM 807 C C . VAL A 1 93 ? -13.784 15.470 8.838 1.00 70.44 93 VAL A C 1
ATOM 809 O O . VAL A 1 93 ? -14.720 15.508 9.633 1.00 70.44 93 VAL A O 1
ATOM 812 N N . GLU A 1 94 ? -12.805 16.379 8.880 1.00 65.94 94 GLU A N 1
ATOM 813 C CA . GLU A 1 94 ? -12.745 17.428 9.909 1.00 65.94 94 GLU A CA 1
ATOM 814 C C . GLU A 1 94 ? -13.911 18.422 9.858 1.00 65.94 94 GLU A C 1
ATOM 816 O O . GLU A 1 94 ? -14.321 18.947 10.897 1.00 65.94 94 GLU A O 1
ATOM 821 N N . LYS A 1 95 ? -14.445 18.720 8.668 1.00 64.69 95 LYS A N 1
ATOM 822 C CA . LYS A 1 95 ? -15.639 19.568 8.540 1.00 64.69 95 LYS A CA 1
ATOM 823 C C . LYS A 1 95 ? -16.871 18.866 9.114 1.00 64.69 95 LYS A C 1
ATOM 825 O O . LYS A 1 95 ? -17.645 19.512 9.816 1.00 64.69 95 LYS A O 1
ATOM 830 N N . VAL A 1 96 ? -17.008 17.563 8.866 1.00 64.38 96 VAL A N 1
ATOM 831 C CA . VAL A 1 96 ? -18.126 16.738 9.355 1.00 64.38 96 VAL A CA 1
ATOM 832 C C . VAL A 1 96 ? -18.071 16.553 10.878 1.00 64.38 96 VAL A C 1
ATOM 834 O O . VAL A 1 96 ? -19.087 16.668 11.563 1.00 64.38 96 VAL A O 1
ATOM 837 N N . GLU A 1 97 ? -16.891 16.337 11.459 1.00 60.38 97 GLU A N 1
ATOM 838 C CA . GLU A 1 97 ? -16.758 16.207 12.918 1.00 60.38 97 GLU A CA 1
ATOM 839 C C . GLU A 1 97 ? -17.090 17.513 13.660 1.00 60.38 97 GLU A C 1
ATOM 841 O O . GLU A 1 97 ? -17.741 17.484 14.710 1.00 60.38 97 GLU A O 1
ATOM 846 N N . LYS A 1 98 ? -16.715 18.671 13.095 1.00 60.59 98 LYS A N 1
ATOM 847 C CA . LYS A 1 98 ? -17.010 20.003 13.660 1.00 60.59 98 LYS A CA 1
ATOM 848 C C . LYS A 1 98 ? -18.497 20.372 13.598 1.00 60.59 98 LYS A C 1
ATOM 850 O O . LYS A 1 98 ? -18.998 21.035 14.513 1.00 60.59 98 LYS A O 1
ATOM 855 N N . SER A 1 99 ? -19.229 19.929 12.574 1.00 57.62 99 SER A N 1
ATOM 856 C CA . SER A 1 99 ? -20.688 20.110 12.522 1.00 57.62 99 SER A CA 1
ATOM 857 C C . SER A 1 99 ? -21.401 19.249 13.569 1.00 57.62 99 SER A C 1
ATOM 859 O O . SER A 1 99 ? -22.304 19.734 14.253 1.00 57.62 99 SER A O 1
ATOM 861 N N . ASN A 1 100 ? -20.930 18.019 13.787 1.00 54.06 100 ASN A N 1
ATOM 862 C CA . ASN A 1 100 ? -21.541 17.078 14.731 1.00 54.06 100 ASN A CA 1
ATOM 863 C C . ASN A 1 100 ? -21.293 17.458 16.206 1.00 54.06 100 ASN A C 1
ATOM 865 O O . ASN A 1 100 ? -22.167 17.263 17.054 1.00 54.06 100 ASN A O 1
ATOM 869 N N . THR A 1 101 ? -20.145 18.070 16.529 1.00 54.72 101 THR A N 1
ATOM 870 C CA . THR A 1 101 ? -19.864 18.602 17.883 1.00 54.72 101 THR A CA 1
ATOM 871 C C . THR A 1 101 ? -20.647 19.878 18.202 1.00 54.72 101 THR A C 1
ATOM 873 O O . THR A 1 101 ? -20.991 20.127 19.358 1.00 54.72 101 THR A O 1
ATOM 876 N N . THR A 1 102 ? -20.962 20.691 17.190 1.00 54.19 102 THR A N 1
ATOM 877 C CA . THR A 1 102 ? -21.807 21.885 17.359 1.00 54.19 102 THR A CA 1
ATOM 878 C C . THR A 1 102 ? -23.266 21.498 17.615 1.00 54.19 102 THR A C 1
ATOM 880 O O . THR A 1 102 ? -23.899 22.046 18.516 1.00 54.19 102 THR A O 1
ATOM 883 N N . GLN A 1 103 ? -23.783 20.492 16.903 1.00 49.50 103 GLN A N 1
ATOM 884 C CA . GLN A 1 103 ? -25.144 19.981 17.105 1.00 49.50 103 GLN A CA 1
ATOM 885 C C . GLN A 1 103 ? -25.343 19.316 18.478 1.00 49.50 103 GLN A C 1
ATOM 887 O O . GLN A 1 103 ? -26.363 19.542 19.124 1.00 49.50 103 GLN A O 1
ATOM 892 N N . SER A 1 104 ? -24.356 18.572 18.983 1.00 48.84 104 SER A N 1
ATOM 893 C CA . SER A 1 104 ? -24.424 17.949 20.317 1.00 48.84 104 SER A CA 1
ATOM 894 C C . SER A 1 104 ? -24.299 18.956 21.473 1.00 48.84 104 SER A C 1
ATOM 896 O O . SER A 1 104 ? -24.913 18.756 22.518 1.00 48.84 104 SER A O 1
ATOM 898 N N . ARG A 1 105 ? -23.608 20.093 21.285 1.00 51.09 105 ARG A N 1
ATOM 899 C CA . ARG A 1 105 ? -23.613 21.212 22.253 1.00 51.09 105 ARG A CA 1
ATOM 900 C C . 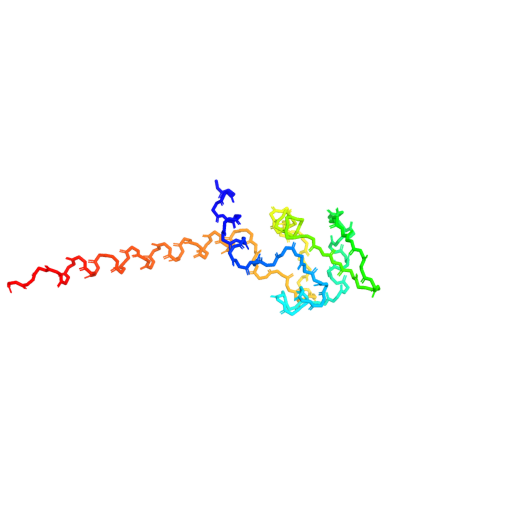ARG A 1 105 ? -24.923 22.007 22.268 1.00 51.09 105 ARG A C 1
ATOM 902 O O . ARG A 1 105 ? -25.294 22.525 23.318 1.00 51.09 105 ARG A O 1
ATOM 909 N N . LEU A 1 106 ? -25.630 22.093 21.139 1.00 53.06 106 LEU A N 1
ATOM 910 C CA . LEU A 1 106 ? -26.926 22.782 21.040 1.00 53.06 106 LEU A CA 1
ATOM 911 C C . LEU A 1 106 ? -28.093 21.951 21.606 1.00 53.06 106 LEU A C 1
ATOM 913 O O . LEU A 1 106 ? -29.0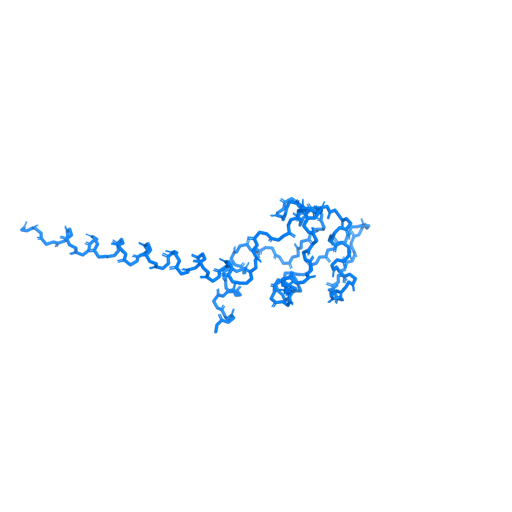77 22.524 22.065 1.00 53.06 106 LEU A O 1
ATOM 917 N N . MET A 1 107 ? -27.965 20.621 21.643 1.00 47.38 107 MET A N 1
ATOM 918 C CA . MET A 1 107 ? -28.983 19.708 22.188 1.00 47.38 107 MET A CA 1
ATOM 919 C C . MET A 1 107 ? -28.863 19.466 23.707 1.00 47.38 107 MET A C 1
ATOM 921 O O . MET A 1 107 ? -29.728 18.820 24.287 1.00 47.38 107 MET A O 1
ATOM 925 N N . GLY A 1 108 ? -27.830 20.006 24.368 1.00 51.09 108 GLY A N 1
ATOM 926 C CA . GLY A 1 108 ? -27.589 19.859 25.813 1.00 51.09 108 GLY A CA 1
ATOM 927 C C . GLY A 1 108 ? -28.134 20.990 26.695 1.00 51.09 108 GLY A C 1
ATOM 928 O O . GLY A 1 108 ? -27.789 21.061 27.871 1.00 51.09 108 GLY A O 1
ATOM 929 N N . ARG A 1 109 ? -28.943 21.910 26.151 1.00 53.06 109 ARG A N 1
ATOM 930 C CA . ARG A 1 109 ? -29.508 23.042 26.905 1.00 53.06 109 ARG A CA 1
ATOM 931 C C . ARG A 1 109 ? -31.018 23.142 26.696 1.00 53.06 109 ARG A C 1
ATOM 933 O O . ARG A 1 109 ? -31.519 24.097 26.111 1.00 53.06 109 ARG A O 1
ATOM 940 N N . ARG A 1 110 ? -31.751 22.140 27.171 1.00 42.69 110 ARG A N 1
ATOM 941 C CA . ARG A 1 110 ? -33.182 22.263 27.466 1.00 42.69 110 ARG A CA 1
ATOM 942 C C . ARG A 1 110 ? -33.432 21.703 28.864 1.00 42.69 110 ARG A C 1
ATOM 944 O O . ARG A 1 110 ? -33.271 20.506 29.052 1.00 42.69 110 ARG A O 1
ATOM 951 N N . TYR A 1 111 ? -33.721 22.664 29.747 1.00 45.28 111 TYR A N 1
ATOM 952 C CA . TYR A 1 111 ? -34.456 22.660 31.019 1.00 45.28 111 TYR A CA 1
ATOM 953 C C . TYR A 1 111 ? -34.419 21.409 31.893 1.00 45.28 111 TYR A C 1
ATOM 955 O O . TYR A 1 111 ? -34.974 20.374 31.474 1.00 45.28 111 TYR A O 1
#

Secondary structure (DSSP, 8-state):
-HHHHHHHHHHH--SSEEEHHHHHHHHT--HHHHHHHHHHTT--EEEETTEEEEEHHHHHHHHHH--GGG--GGG--S----HHHHHHHHHHHHHHHHHHHHHHHHTT---

Foldseek 3Di:
DVVVVLVVLCVVVVDQKDWLVRVCVVQVDDSVLVVVLCVVVVQDWDDDPNTIMHGSVSVSVSLVPDDPVSDDPVRDTDDPDDVVVVVVVVVVVVVVVVVVVVVVVVVPDDD

Radius of gyration: 18.46 Å; chains: 1; bounding box: 48×42×52 Å

pLDDT: mean 70.24, std 15.42, range [38.59, 90.56]